Protein AF-A0A8X7T5J6-F1 (afdb_monomer)

Foldseek 3Di:
DPPLQPQAAEEEEAQFLDLVSVVVVLLVLLVCCLVPLRYAYEYEYAPVNLVVSVVVLLVSLVVPPPDPVSSVSSVVRYHYHHFDQDPPDDFDPVCVPPPCRSRVSSVNSVVVVLVCLVPDDDPHDRHPYYHYDDDDDPDDDPPPPDPDDDDDDDDDDDDDDDDDDD

Structure (mmCIF, N/CA/C/O backbone):
data_AF-A0A8X7T5J6-F1
#
_entry.id   AF-A0A8X7T5J6-F1
#
loop_
_atom_site.group_PDB
_atom_site.id
_atom_site.type_symbol
_atom_site.label_atom_id
_atom_site.label_alt_id
_atom_site.label_comp_id
_atom_site.label_asym_id
_atom_site.label_entity_id
_atom_site.label_seq_id
_atom_site.pdbx_PDB_ins_code
_atom_site.Cartn_x
_atom_site.Cartn_y
_atom_site.Cartn_z
_atom_site.occupancy
_atom_site.B_iso_or_equiv
_atom_site.auth_seq_id
_atom_site.auth_comp_id
_atom_site.auth_asym_id
_atom_site.auth_atom_id
_atom_site.pdbx_PDB_model_num
ATOM 1 N N . MET A 1 1 ? -9.461 -16.718 21.316 1.00 38.16 1 MET A N 1
ATOM 2 C CA . MET A 1 1 ? -9.494 -15.455 20.541 1.00 38.16 1 MET A CA 1
ATOM 3 C C . MET A 1 1 ? -9.479 -15.762 19.037 1.00 38.16 1 MET A C 1
ATOM 5 O O . MET A 1 1 ? -8.468 -15.541 18.394 1.00 38.16 1 MET A O 1
ATOM 9 N N . ALA A 1 2 ? -10.571 -16.290 18.469 1.00 34.38 2 ALA A N 1
ATOM 10 C CA . ALA A 1 2 ? -10.596 -16.779 17.076 1.00 34.38 2 ALA A CA 1
ATOM 11 C C . ALA A 1 2 ? -11.657 -16.098 16.178 1.00 34.38 2 ALA A C 1
ATOM 13 O O . ALA A 1 2 ? -11.903 -16.547 15.070 1.00 34.38 2 ALA A O 1
ATOM 14 N N . ALA A 1 3 ? -12.290 -15.010 16.637 1.00 35.66 3 ALA A N 1
ATOM 15 C CA . ALA A 1 3 ? -13.450 -14.408 15.961 1.00 35.66 3 ALA A CA 1
ATOM 16 C C . ALA A 1 3 ? -13.176 -13.073 15.232 1.00 35.66 3 ALA A C 1
ATOM 18 O O . ALA A 1 3 ? -14.109 -12.479 14.705 1.00 35.66 3 ALA A O 1
ATOM 19 N N . LYS A 1 4 ? -11.931 -12.568 15.200 1.00 48.19 4 LYS A N 1
ATOM 20 C CA . LYS A 1 4 ? -11.629 -11.257 14.581 1.00 48.19 4 LYS A CA 1
ATOM 21 C C . LYS A 1 4 ? -11.334 -11.308 13.077 1.00 48.19 4 LYS A C 1
ATOM 23 O O . LYS A 1 4 ? -11.488 -10.291 12.417 1.00 48.19 4 LYS A O 1
ATOM 28 N N . VAL A 1 5 ? -10.944 -12.464 12.536 1.00 50.94 5 VAL A N 1
ATOM 29 C CA . VAL A 1 5 ? -10.567 -12.598 11.114 1.00 50.94 5 VAL A CA 1
ATOM 30 C C . VAL A 1 5 ? -11.800 -12.642 10.195 1.00 50.94 5 VAL A C 1
ATOM 32 O O . VAL A 1 5 ? -11.737 -12.182 9.062 1.00 50.94 5 VAL A O 1
ATOM 35 N N . ASN A 1 6 ? -12.955 -13.092 10.702 1.00 55.19 6 ASN A N 1
ATOM 36 C CA . ASN A 1 6 ? -14.131 -13.394 9.872 1.00 55.19 6 ASN A CA 1
ATOM 37 C C . ASN A 1 6 ? -14.859 -12.181 9.262 1.00 55.19 6 ASN A C 1
ATOM 39 O O . ASN A 1 6 ? -15.730 -12.389 8.427 1.00 55.19 6 ASN A O 1
ATOM 43 N N . ASN A 1 7 ? -14.512 -10.944 9.634 1.00 80.38 7 ASN A N 1
ATOM 44 C CA . ASN A 1 7 ? -15.182 -9.735 9.130 1.00 80.38 7 ASN A CA 1
ATOM 45 C C . ASN A 1 7 ? -14.224 -8.714 8.501 1.00 80.38 7 ASN A C 1
ATOM 47 O O . ASN A 1 7 ? -14.626 -7.570 8.289 1.00 80.38 7 ASN A O 1
ATOM 51 N N . LEU A 1 8 ? -12.963 -9.079 8.246 1.00 88.56 8 LEU A N 1
ATOM 52 C CA . LEU A 1 8 ? -12.022 -8.148 7.630 1.00 88.56 8 LEU A CA 1
ATOM 53 C C . LEU A 1 8 ? -12.400 -7.886 6.168 1.00 88.56 8 LEU A C 1
ATOM 55 O O . LEU A 1 8 ? -12.632 -8.813 5.396 1.00 88.56 8 LEU A O 1
ATOM 59 N N . VAL A 1 9 ? -12.426 -6.610 5.793 1.00 93.12 9 VAL A N 1
ATOM 60 C CA . VAL A 1 9 ? -12.527 -6.154 4.406 1.00 93.12 9 VAL A CA 1
ATOM 61 C C . VAL A 1 9 ? -11.130 -5.744 3.973 1.00 93.12 9 VAL A C 1
ATOM 63 O O . VAL A 1 9 ? -10.487 -4.945 4.653 1.00 93.12 9 VAL A O 1
ATOM 66 N N . HIS A 1 10 ? -10.653 -6.302 2.864 1.00 94.94 10 HIS A N 1
ATOM 67 C CA . HIS A 1 10 ? -9.316 -6.031 2.354 1.00 94.94 10 HIS A CA 1
ATOM 68 C C . HIS A 1 10 ? -9.390 -5.142 1.110 1.00 94.94 10 HIS A C 1
ATOM 70 O O . HIS A 1 10 ? -10.065 -5.475 0.136 1.00 94.94 10 HIS A O 1
ATOM 76 N N . ILE A 1 11 ? -8.676 -4.019 1.138 1.00 94.81 11 ILE A N 1
ATOM 77 C CA . ILE A 1 11 ? -8.455 -3.150 -0.021 1.00 94.81 11 ILE A CA 1
ATOM 78 C C . ILE A 1 11 ? -6.985 -3.239 -0.419 1.00 94.81 11 ILE A C 1
ATOM 80 O O . ILE A 1 11 ? -6.102 -3.111 0.428 1.00 94.81 11 ILE A O 1
ATOM 84 N N . SER A 1 12 ? -6.723 -3.413 -1.711 1.00 94.62 12 SER A N 1
ATOM 85 C CA . SER A 1 12 ? -5.388 -3.217 -2.269 1.00 94.62 12 SER A CA 1
ATOM 86 C C . SER A 1 12 ? -5.298 -1.816 -2.860 1.00 94.62 12 SER A C 1
ATOM 88 O O . SER A 1 12 ? -6.196 -1.382 -3.583 1.00 94.62 12 SER A O 1
ATOM 90 N N . PHE A 1 13 ? -4.230 -1.098 -2.538 1.00 94.19 13 PHE A N 1
ATOM 91 C CA . PHE A 1 13 ? -3.979 0.242 -3.039 1.00 94.19 13 PHE A CA 1
ATOM 92 C C . PHE A 1 13 ? -2.593 0.278 -3.680 1.00 94.19 13 PHE A C 1
ATOM 94 O O . PHE A 1 13 ? -1.579 0.228 -2.984 1.00 94.19 13 PHE A O 1
ATOM 101 N N . PHE A 1 14 ? -2.542 0.383 -5.007 1.00 91.19 14 PHE A N 1
ATOM 102 C CA . PHE A 1 14 ? -1.317 0.726 -5.714 1.00 91.19 14 PHE A CA 1
ATOM 103 C C . PHE A 1 14 ? -1.032 2.220 -5.563 1.00 91.19 14 PHE A C 1
ATOM 105 O O . PHE A 1 14 ? -1.718 3.067 -6.134 1.00 91.19 14 PHE A O 1
ATOM 112 N N . ALA A 1 15 ? -0.015 2.521 -4.764 1.00 84.38 15 ALA A N 1
ATOM 113 C CA . ALA A 1 15 ? 0.352 3.867 -4.347 1.00 84.38 15 ALA A CA 1
ATOM 114 C C . ALA A 1 15 ? 1.528 4.450 -5.168 1.00 84.38 15 ALA A C 1
ATOM 116 O O . ALA A 1 15 ? 2.085 5.495 -4.822 1.00 84.38 15 ALA A O 1
ATOM 117 N N . GLY A 1 16 ? 1.852 3.793 -6.288 1.00 77.00 16 GLY A N 1
ATOM 118 C CA . GLY A 1 16 ? 2.705 4.308 -7.355 1.00 77.00 16 GLY A CA 1
ATOM 119 C C . GLY A 1 16 ? 4.213 4.258 -7.090 1.00 77.00 16 GLY A C 1
ATOM 120 O O . GLY A 1 16 ? 4.693 3.831 -6.038 1.00 77.00 16 GLY A O 1
ATOM 121 N N . GLY A 1 17 ? 4.967 4.723 -8.091 1.00 75.25 17 GLY A N 1
ATOM 122 C CA . GLY A 1 17 ? 6.435 4.806 -8.089 1.00 75.25 17 GLY A CA 1
ATOM 123 C C . GLY A 1 17 ? 7.013 6.131 -7.569 1.00 75.25 17 GLY A C 1
ATOM 124 O O . GLY A 1 17 ? 8.222 6.332 -7.637 1.00 75.25 17 GLY A O 1
ATOM 125 N N . PHE A 1 18 ? 6.182 7.041 -7.039 1.00 84.12 18 PHE A N 1
ATOM 126 C CA . PHE A 1 18 ? 6.601 8.363 -6.555 1.00 84.12 18 PHE A CA 1
ATOM 127 C C . PHE A 1 18 ? 6.182 8.641 -5.113 1.00 84.12 18 PHE A C 1
ATOM 129 O O . PHE A 1 18 ? 5.062 8.347 -4.699 1.00 84.12 18 PHE A O 1
ATOM 136 N N . TRP A 1 19 ? 7.054 9.320 -4.359 1.00 87.12 19 TRP A N 1
ATOM 137 C CA . TRP A 1 19 ? 6.780 9.631 -2.953 1.00 87.12 19 TRP A CA 1
ATOM 138 C C . TRP A 1 19 ? 5.564 10.543 -2.742 1.00 87.12 19 TRP A C 1
ATOM 140 O O . TRP A 1 19 ? 4.826 10.355 -1.781 1.00 87.12 19 TRP A O 1
ATOM 150 N N . SER A 1 20 ? 5.327 11.528 -3.612 1.00 85.12 20 SER A N 1
ATOM 151 C CA . SER A 1 20 ? 4.174 12.437 -3.488 1.00 85.12 20 SER A CA 1
ATOM 152 C C . SER A 1 20 ? 2.828 11.705 -3.575 1.00 85.12 20 SER A C 1
ATOM 154 O O . SER A 1 20 ? 1.899 12.053 -2.844 1.00 85.12 20 SER A O 1
ATOM 156 N N . HIS A 1 21 ? 2.750 10.670 -4.415 1.00 85.12 21 HIS A N 1
ATOM 157 C CA . HIS A 1 21 ? 1.591 9.785 -4.542 1.00 85.12 21 HIS A CA 1
ATOM 158 C C . HIS A 1 21 ? 1.494 8.856 -3.33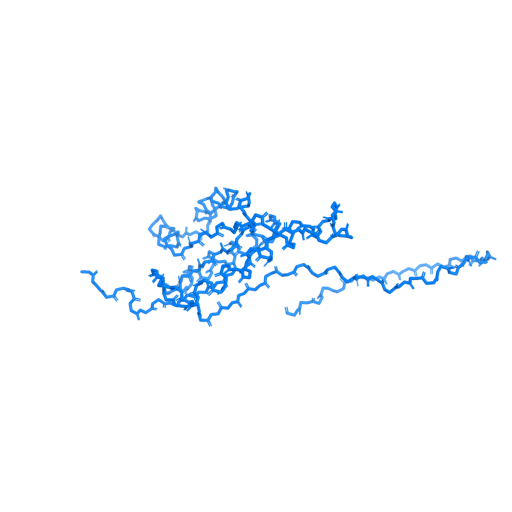1 1.00 85.12 21 HIS A C 1
ATOM 160 O O . HIS A 1 21 ? 0.497 8.871 -2.608 1.00 85.12 21 HIS A O 1
ATOM 166 N N . ALA A 1 22 ? 2.593 8.170 -3.008 1.00 88.81 22 ALA A N 1
ATOM 167 C CA . ALA A 1 22 ? 2.661 7.259 -1.873 1.00 88.81 22 ALA A CA 1
ATOM 168 C C . ALA A 1 22 ? 2.290 7.921 -0.541 1.00 88.81 22 ALA A C 1
ATOM 170 O O . ALA A 1 22 ? 1.572 7.337 0.268 1.00 88.81 22 ALA A O 1
ATOM 171 N N . LYS A 1 23 ? 2.728 9.164 -0.318 1.00 90.81 23 LYS A N 1
ATOM 172 C CA . LYS A 1 23 ? 2.396 9.940 0.880 1.00 90.81 23 LYS A CA 1
ATOM 173 C C . LYS A 1 23 ? 0.893 10.219 0.979 1.00 90.81 23 LYS A C 1
ATOM 175 O O . LYS A 1 23 ? 0.321 10.077 2.057 1.00 90.81 23 LYS A O 1
ATOM 180 N N . SER A 1 24 ? 0.261 10.611 -0.126 1.00 89.44 24 SER A N 1
ATOM 181 C CA . SER A 1 24 ? -1.181 10.882 -0.178 1.00 89.44 24 SER A CA 1
ATOM 182 C C . SER A 1 24 ? -1.994 9.603 0.024 1.00 89.44 24 SER A C 1
ATOM 184 O O . SER A 1 24 ? -2.914 9.580 0.843 1.00 89.44 24 SER A O 1
ATOM 186 N N . ALA A 1 25 ? -1.601 8.516 -0.647 1.00 92.12 25 ALA A N 1
ATOM 187 C CA . ALA A 1 25 ? -2.199 7.197 -0.481 1.00 92.12 25 ALA A CA 1
ATOM 188 C C . ALA A 1 25 ? -2.082 6.697 0.964 1.00 92.12 25 ALA A C 1
ATOM 190 O O . ALA A 1 25 ? -3.038 6.149 1.518 1.00 92.12 25 ALA A O 1
ATOM 191 N N . LEU A 1 26 ? -0.938 6.941 1.604 1.00 92.75 26 LEU A N 1
ATOM 192 C CA . LEU A 1 26 ? -0.709 6.576 2.992 1.00 92.75 26 LEU A CA 1
ATOM 193 C C . LEU A 1 26 ? -1.621 7.345 3.953 1.00 92.75 26 LEU A C 1
ATOM 195 O O . LEU A 1 26 ? -2.300 6.723 4.769 1.00 92.75 26 LEU A O 1
ATOM 199 N N . HIS A 1 27 ? -1.683 8.673 3.831 1.00 92.62 27 HIS A N 1
ATOM 200 C CA . HIS A 1 27 ? -2.566 9.509 4.650 1.00 92.62 27 HIS A CA 1
ATOM 201 C C . HIS A 1 27 ? -4.037 9.094 4.485 1.00 92.62 27 HIS A C 1
ATOM 203 O O . HIS A 1 27 ? -4.772 8.926 5.462 1.00 92.62 27 HIS A O 1
ATOM 209 N N . TYR A 1 28 ? -4.468 8.854 3.243 1.00 92.62 28 TYR A N 1
ATOM 210 C CA . TYR A 1 28 ? -5.818 8.375 2.963 1.00 92.62 28 TYR A CA 1
ATOM 211 C C . TYR A 1 28 ? -6.082 7.005 3.599 1.00 92.62 28 TYR A C 1
ATOM 213 O O . TYR A 1 28 ? -7.123 6.800 4.221 1.00 92.62 28 TYR A O 1
ATOM 221 N N . SER A 1 29 ? -5.114 6.093 3.528 1.00 94.44 29 SER A N 1
ATOM 222 C CA . SER A 1 29 ? -5.222 4.760 4.125 1.00 94.44 29 SER A CA 1
ATOM 223 C C . SER A 1 29 ? -5.320 4.811 5.650 1.00 94.44 29 SER A C 1
ATOM 225 O O . SER A 1 29 ? -6.167 4.134 6.232 1.00 94.44 29 SER A O 1
ATOM 227 N N . ILE A 1 30 ? -4.512 5.650 6.309 1.00 94.25 30 ILE A N 1
ATOM 228 C CA . ILE A 1 30 ? -4.601 5.898 7.757 1.00 94.25 30 ILE A CA 1
ATOM 229 C C . ILE A 1 30 ? -5.995 6.418 8.109 1.00 94.25 30 ILE A C 1
ATOM 231 O O . ILE A 1 30 ? -6.655 5.864 8.989 1.00 94.25 30 ILE A O 1
ATOM 235 N N . THR A 1 31 ? -6.474 7.430 7.384 1.00 93.38 3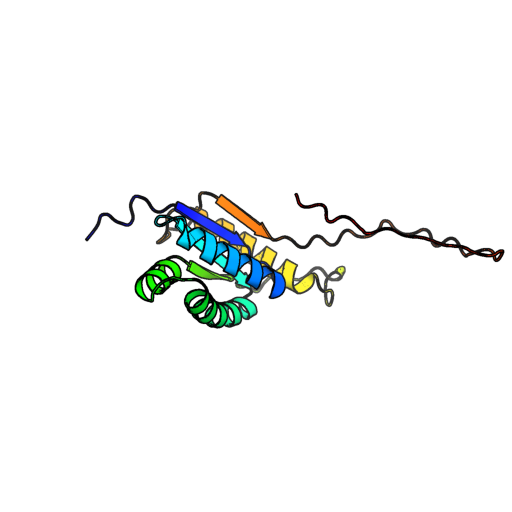1 THR A N 1
ATOM 236 C CA . THR A 1 31 ? -7.806 8.012 7.588 1.00 93.38 31 THR A CA 1
ATOM 237 C C . THR A 1 31 ? -8.902 6.950 7.458 1.00 93.38 31 THR A C 1
ATOM 239 O O . THR A 1 31 ? -9.724 6.788 8.362 1.00 93.38 31 THR A O 1
ATOM 242 N N . LEU A 1 32 ? -8.897 6.164 6.380 1.00 93.19 32 LEU A N 1
ATOM 243 C CA . LEU A 1 32 ? -9.881 5.104 6.158 1.00 93.19 32 LEU A CA 1
ATOM 244 C C . LEU A 1 32 ? -9.866 4.059 7.276 1.00 93.19 32 LEU A C 1
ATOM 246 O O . LEU A 1 32 ? -10.920 3.717 7.819 1.00 93.19 32 LEU A O 1
ATOM 250 N N . CYS A 1 33 ? -8.682 3.588 7.666 1.00 93.44 33 CYS A N 1
ATOM 251 C CA . CYS A 1 33 ? -8.535 2.616 8.742 1.00 93.44 33 CYS A CA 1
ATOM 252 C C . CYS A 1 33 ? -9.002 3.173 10.094 1.00 93.44 33 CYS A C 1
ATOM 254 O O . CYS A 1 33 ? -9.602 2.431 10.874 1.00 93.44 33 CYS A O 1
ATOM 256 N N . ARG A 1 34 ? -8.799 4.465 10.379 1.00 91.56 34 ARG A N 1
ATOM 257 C CA . ARG A 1 34 ? -9.314 5.113 11.600 1.00 91.56 34 ARG A CA 1
ATOM 258 C C . ARG A 1 34 ? -10.840 5.113 11.666 1.00 91.56 34 ARG A C 1
ATOM 260 O O . ARG A 1 34 ? -11.394 4.946 12.749 1.00 91.56 34 ARG A O 1
ATOM 267 N N . HIS A 1 35 ? -11.508 5.293 10.530 1.00 92.25 35 HIS A N 1
ATOM 268 C CA . HIS A 1 35 ? -12.970 5.344 10.459 1.00 92.25 35 HIS A CA 1
ATOM 269 C C . HIS A 1 35 ? -13.628 3.97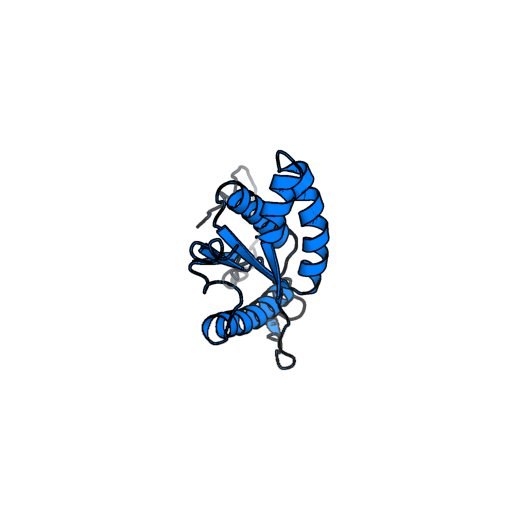2 10.257 1.00 92.25 35 HIS A C 1
ATOM 271 O O . HIS A 1 35 ? -14.815 3.822 10.538 1.00 92.25 35 HIS A O 1
ATOM 277 N N . SER A 1 36 ? -12.868 2.967 9.818 1.00 92.50 36 SER A N 1
ATOM 278 C CA . SER A 1 36 ? -13.375 1.634 9.483 1.00 92.50 36 SER A CA 1
ATOM 279 C C . SER A 1 36 ? -12.596 0.549 10.240 1.00 92.50 36 SER A C 1
ATOM 281 O O . SER A 1 36 ? -11.536 0.125 9.778 1.00 92.50 36 SER A O 1
ATOM 283 N N . PRO A 1 37 ? -13.087 0.057 11.394 1.00 89.31 37 PRO A N 1
ATOM 284 C CA . PRO A 1 37 ? -12.329 -0.853 12.266 1.00 89.31 37 PRO A CA 1
ATOM 285 C C . PRO A 1 37 ? -12.089 -2.248 11.667 1.00 89.31 37 PRO A C 1
ATOM 287 O O . PRO A 1 37 ? -11.175 -2.950 12.088 1.00 89.31 37 PRO A O 1
ATOM 290 N N . ASN A 1 38 ? -12.890 -2.642 10.676 1.00 92.50 38 ASN A N 1
ATOM 291 C CA . ASN A 1 38 ? -12.762 -3.926 9.983 1.00 92.50 38 ASN A CA 1
ATOM 292 C C . ASN A 1 38 ? -11.952 -3.826 8.683 1.00 92.50 38 ASN A C 1
ATOM 294 O O . ASN A 1 38 ? -11.821 -4.813 7.965 1.00 92.50 38 ASN A O 1
ATOM 298 N N . LEU A 1 39 ? -11.449 -2.637 8.347 1.00 95.06 39 LEU A N 1
ATOM 299 C CA . LEU A 1 39 ? -10.714 -2.415 7.114 1.00 95.06 39 LEU A CA 1
ATOM 300 C C . LEU A 1 39 ? -9.228 -2.718 7.312 1.00 95.06 39 LEU A C 1
ATOM 302 O O . LEU A 1 39 ? -8.609 -2.191 8.239 1.00 95.06 39 LEU A O 1
ATOM 306 N N . VAL A 1 40 ? -8.675 -3.527 6.411 1.00 95.75 40 VAL A N 1
ATOM 307 C CA . VAL A 1 40 ? -7.239 -3.723 6.199 1.00 95.75 40 VAL A CA 1
ATOM 308 C C . VAL A 1 40 ? -6.880 -3.212 4.810 1.00 95.75 40 VAL A C 1
ATOM 310 O O . VAL A 1 40 ? -7.600 -3.469 3.843 1.00 95.75 40 VAL A O 1
ATOM 313 N N . ILE A 1 41 ? -5.757 -2.507 4.709 1.00 96.25 41 ILE A N 1
ATOM 314 C CA . ILE A 1 41 ? -5.261 -1.965 3.444 1.00 96.25 41 ILE A CA 1
ATOM 315 C C . ILE A 1 41 ? -3.860 -2.505 3.181 1.00 96.25 41 ILE A C 1
ATOM 317 O O . ILE A 1 41 ? -2.970 -2.355 4.019 1.00 96.25 41 ILE A O 1
ATOM 321 N N . SER A 1 42 ? -3.667 -3.087 1.999 1.00 95.31 42 SER A N 1
ATOM 322 C CA . SER A 1 42 ? -2.347 -3.403 1.453 1.00 95.31 42 SER A CA 1
ATOM 323 C C . SER A 1 42 ? -1.915 -2.302 0.491 1.00 95.31 42 SER A C 1
ATOM 325 O O . SER A 1 42 ? -2.462 -2.165 -0.601 1.00 95.31 42 SER A O 1
ATOM 327 N N . LEU A 1 43 ? -0.942 -1.502 0.914 1.00 94.50 43 LEU A N 1
ATOM 328 C CA . LEU A 1 43 ? -0.320 -0.431 0.143 1.00 94.50 43 LEU A CA 1
ATOM 329 C C . LEU A 1 43 ? 0.848 -0.999 -0.660 1.00 94.50 43 LEU A C 1
ATOM 331 O O . LEU A 1 43 ? 1.911 -1.274 -0.103 1.00 94.50 43 LEU A O 1
ATOM 335 N N . SER A 1 44 ? 0.637 -1.162 -1.961 1.00 93.50 44 SER A N 1
ATOM 336 C CA . SER A 1 44 ? 1.647 -1.635 -2.907 1.00 93.50 44 SER A CA 1
ATOM 337 C C . SER A 1 44 ? 2.481 -0.457 -3.403 1.00 93.50 44 SER A C 1
ATOM 339 O O . SER A 1 44 ? 1.935 0.520 -3.921 1.00 93.50 44 SER A O 1
ATOM 341 N N . LEU A 1 45 ? 3.793 -0.531 -3.202 1.00 91.50 45 LEU A N 1
ATOM 342 C CA . LEU A 1 45 ? 4.754 0.560 -3.398 1.00 91.50 45 LEU A CA 1
ATOM 343 C C . LEU A 1 45 ? 6.020 0.008 -4.045 1.00 91.50 45 LEU A C 1
ATOM 345 O O . LEU A 1 45 ? 6.348 -1.147 -3.804 1.00 91.50 45 LEU A O 1
ATOM 349 N N . SER A 1 46 ? 6.795 0.820 -4.766 1.00 87.94 46 SER A N 1
ATOM 350 C CA . SER A 1 46 ? 8.162 0.401 -5.111 1.00 87.94 46 SER A CA 1
ATOM 351 C C . SER A 1 46 ? 8.995 0.148 -3.846 1.00 87.94 46 SER A C 1
ATOM 353 O O . SER A 1 46 ? 8.755 0.756 -2.796 1.00 87.94 46 SER A O 1
ATOM 355 N N . GLU A 1 47 ? 9.987 -0.739 -3.931 1.00 86.06 47 GLU A N 1
ATOM 356 C CA . GLU A 1 47 ? 10.835 -1.113 -2.791 1.00 86.06 47 GLU A CA 1
ATOM 357 C C . GLU A 1 47 ? 11.483 0.105 -2.103 1.00 86.06 47 GLU A C 1
ATOM 359 O O . GLU A 1 47 ? 11.397 0.259 -0.881 1.00 86.06 47 GLU A O 1
ATOM 364 N N . GLU A 1 48 ? 12.042 1.033 -2.888 1.00 83.94 48 GLU A N 1
ATOM 365 C CA . GLU A 1 48 ? 12.644 2.272 -2.377 1.00 83.94 48 GLU A CA 1
ATOM 366 C C . GLU A 1 48 ? 11.641 3.098 -1.551 1.00 83.94 48 GLU A C 1
ATOM 368 O O . GLU A 1 48 ? 11.966 3.675 -0.505 1.00 83.94 48 GLU A O 1
ATOM 373 N N . ILE A 1 49 ? 10.392 3.155 -2.011 1.00 89.25 49 ILE A N 1
ATOM 374 C CA . ILE A 1 49 ? 9.333 3.925 -1.367 1.00 89.25 49 ILE A CA 1
ATOM 375 C C . ILE A 1 49 ? 8.806 3.214 -0.126 1.00 89.25 49 ILE A C 1
ATOM 377 O O . ILE A 1 49 ? 8.516 3.888 0.864 1.00 89.25 49 ILE A O 1
ATOM 381 N N . ALA A 1 50 ? 8.717 1.885 -0.129 1.00 89.31 50 ALA A N 1
ATOM 382 C CA . ALA A 1 50 ? 8.264 1.115 1.025 1.00 89.31 50 ALA A CA 1
ATOM 383 C C . ALA A 1 50 ? 9.118 1.407 2.274 1.00 89.31 50 ALA A C 1
ATOM 385 O O . ALA A 1 50 ? 8.577 1.594 3.370 1.00 89.31 50 ALA A O 1
ATOM 386 N N . GLY A 1 51 ? 10.439 1.557 2.105 1.00 85.62 51 GLY A N 1
ATOM 387 C CA . GLY A 1 51 ? 11.347 1.979 3.176 1.00 85.62 51 GLY A CA 1
ATOM 388 C C . GLY A 1 51 ? 11.004 3.362 3.747 1.00 85.62 51 GLY A C 1
ATOM 389 O O . GLY A 1 51 ? 10.890 3.523 4.965 1.00 85.62 51 GLY A O 1
ATOM 390 N N . LYS A 1 52 ? 10.766 4.355 2.878 1.00 88.94 52 LYS A N 1
ATOM 391 C CA . LYS A 1 52 ? 10.368 5.724 3.273 1.00 88.94 52 LYS A CA 1
ATOM 392 C C . LYS A 1 52 ? 8.982 5.757 3.928 1.00 88.94 52 LYS A C 1
ATOM 394 O O . LYS A 1 52 ? 8.783 6.455 4.923 1.00 88.94 52 LYS A O 1
ATOM 399 N N . ALA A 1 53 ? 8.038 4.976 3.405 1.00 90.56 53 ALA A N 1
ATOM 400 C CA . ALA A 1 53 ? 6.670 4.889 3.905 1.00 90.56 53 ALA A CA 1
ATOM 401 C C . ALA A 1 53 ? 6.623 4.369 5.343 1.00 90.56 53 ALA A C 1
ATOM 403 O O . ALA A 1 53 ? 5.887 4.918 6.161 1.00 90.56 53 ALA A O 1
ATOM 404 N N . LYS A 1 54 ? 7.452 3.373 5.682 1.00 88.69 54 LYS A N 1
ATOM 405 C CA . LYS A 1 54 ? 7.509 2.816 7.040 1.00 88.69 54 LYS A CA 1
ATOM 406 C C . LYS A 1 54 ? 7.792 3.890 8.093 1.00 88.69 54 LYS A C 1
ATOM 408 O O . LYS A 1 54 ? 7.073 3.951 9.082 1.00 88.69 54 LYS A O 1
ATOM 413 N N . ALA A 1 55 ? 8.787 4.746 7.860 1.00 85.50 55 ALA A N 1
ATOM 414 C CA . ALA A 1 55 ? 9.131 5.827 8.784 1.00 85.50 55 ALA A CA 1
ATOM 415 C C . ALA A 1 55 ? 8.045 6.917 8.852 1.00 85.50 55 ALA A C 1
ATOM 417 O O . ALA A 1 55 ? 7.810 7.501 9.907 1.00 85.50 55 ALA A O 1
ATOM 418 N N . ALA A 1 56 ? 7.373 7.194 7.732 1.00 89.88 56 ALA A N 1
ATOM 419 C CA . ALA A 1 56 ? 6.313 8.196 7.680 1.00 89.88 56 ALA A CA 1
ATOM 420 C C . ALA A 1 56 ? 5.035 7.758 8.410 1.00 89.88 56 ALA A C 1
ATOM 422 O O . ALA A 1 56 ? 4.392 8.602 9.029 1.00 89.88 56 ALA A O 1
ATOM 423 N N . ILE A 1 57 ? 4.685 6.465 8.361 1.00 91.31 57 ILE A N 1
ATOM 424 C CA . ILE A 1 57 ? 3.501 5.915 9.039 1.00 91.31 57 ILE A CA 1
ATOM 425 C C . ILE A 1 57 ? 3.524 6.246 10.522 1.00 91.31 57 ILE A C 1
ATOM 427 O O . ILE A 1 57 ? 2.539 6.761 11.040 1.00 91.31 57 ILE A O 1
ATOM 431 N N . ASP A 1 58 ? 4.627 5.930 11.197 1.00 86.69 58 ASP A N 1
ATOM 432 C CA . ASP A 1 58 ? 4.683 6.020 12.653 1.00 86.69 58 ASP A CA 1
ATOM 433 C C . ASP A 1 58 ? 4.451 7.474 13.098 1.00 86.69 58 ASP A C 1
ATOM 435 O O . ASP A 1 58 ? 3.599 7.737 13.945 1.00 86.69 58 ASP A O 1
ATOM 439 N N . ARG A 1 59 ? 5.076 8.430 12.399 1.00 88.06 59 ARG A N 1
ATOM 440 C CA . ARG A 1 59 ? 4.847 9.863 12.609 1.00 88.06 59 ARG A CA 1
ATOM 441 C C . ARG A 1 59 ? 3.405 10.293 12.311 1.00 88.06 59 ARG A C 1
ATOM 443 O O . ARG A 1 59 ? 2.812 11.020 13.100 1.00 88.06 59 ARG A O 1
ATOM 450 N N . MET A 1 60 ? 2.834 9.875 11.180 1.00 91.19 60 MET A N 1
ATOM 451 C CA . MET A 1 60 ? 1.457 10.243 10.819 1.00 91.19 60 MET A CA 1
ATOM 452 C C . MET A 1 60 ? 0.445 9.688 11.824 1.00 91.19 60 MET A C 1
ATOM 454 O O . MET A 1 60 ? -0.520 10.359 12.169 1.00 91.19 60 MET A O 1
ATOM 458 N N . LEU A 1 61 ? 0.670 8.482 12.348 1.00 91.19 61 LEU A N 1
ATOM 459 C CA . LEU A 1 61 ? -0.203 7.890 13.357 1.00 91.19 61 LEU A CA 1
ATOM 460 C C . LEU A 1 61 ? -0.159 8.648 14.684 1.00 91.19 61 LEU A C 1
ATOM 462 O O . LEU A 1 61 ? -1.206 8.798 15.315 1.00 91.19 61 LEU A O 1
ATOM 466 N N . GLU A 1 62 ? 1.009 9.137 15.098 1.00 85.38 62 GLU A N 1
ATOM 467 C CA . GLU A 1 62 ? 1.141 10.006 16.273 1.00 85.38 62 GLU A CA 1
ATOM 468 C C . GLU A 1 62 ? 0.384 11.329 16.097 1.00 85.38 62 GLU A C 1
ATOM 470 O O . GLU A 1 62 ? -0.287 11.777 17.025 1.00 85.38 62 GLU A O 1
ATOM 475 N N . GLU A 1 63 ? 0.457 11.934 14.909 1.00 85.69 63 GLU A N 1
ATOM 476 C CA . GLU A 1 63 ? -0.202 13.210 14.598 1.00 85.69 63 GLU A CA 1
ATOM 477 C C . GLU A 1 63 ? -1.728 13.058 14.437 1.00 85.69 63 GLU A C 1
ATOM 479 O O . GLU A 1 63 ? -2.495 13.942 14.823 1.00 85.69 63 GLU A O 1
ATOM 484 N N . GLU A 1 64 ? -2.188 11.938 13.877 1.00 81.81 64 GLU A N 1
ATOM 485 C CA . GLU A 1 64 ? -3.579 11.773 13.463 1.00 81.81 64 GLU A CA 1
ATOM 486 C C . GLU A 1 64 ? -4.445 10.995 14.456 1.00 81.81 64 GLU A C 1
ATOM 488 O O . GLU A 1 64 ? -5.663 11.175 14.464 1.00 81.81 64 GLU A O 1
ATOM 493 N N . THR A 1 65 ? -3.892 10.111 15.289 1.00 80.25 65 THR A N 1
ATOM 494 C CA . THR A 1 65 ? -4.721 9.238 16.137 1.00 80.25 65 THR A CA 1
ATOM 495 C C . THR A 1 65 ? -4.907 9.773 17.562 1.00 80.25 65 THR A C 1
ATOM 497 O O . THR A 1 65 ? -3.992 10.331 18.157 1.00 80.25 65 THR A O 1
ATOM 500 N N . PRO A 1 66 ? -6.097 9.584 18.166 1.00 76.56 66 PRO A N 1
ATOM 501 C CA . PRO A 1 66 ? -6.423 10.195 19.457 1.00 76.56 66 PRO A CA 1
ATOM 502 C C . PRO A 1 66 ? -5.682 9.578 20.655 1.00 76.56 66 PRO A C 1
ATOM 504 O O . PRO A 1 66 ? -5.670 10.177 21.727 1.00 76.56 66 PRO A O 1
ATOM 507 N N . ASN A 1 67 ? -5.128 8.365 20.524 1.00 86.81 67 ASN A N 1
ATOM 508 C CA . ASN A 1 67 ? -4.297 7.724 21.549 1.00 86.81 67 ASN A CA 1
ATOM 509 C C . ASN A 1 67 ? -3.474 6.554 20.976 1.00 86.81 67 ASN A C 1
ATOM 511 O O . ASN A 1 67 ? -3.806 5.992 19.931 1.00 86.81 67 ASN A O 1
ATOM 515 N N . ALA A 1 68 ? -2.454 6.123 21.729 1.00 87.44 68 ALA A N 1
ATOM 516 C CA . ALA A 1 68 ? -1.508 5.077 21.330 1.00 87.44 68 ALA A CA 1
ATOM 517 C C . ALA A 1 68 ? -2.166 3.736 20.952 1.00 87.44 68 ALA A C 1
ATOM 519 O O . ALA A 1 68 ? -1.726 3.068 20.018 1.00 87.44 68 ALA A O 1
ATOM 520 N N . LYS A 1 69 ? -3.251 3.339 21.632 1.00 88.69 69 LYS A N 1
ATOM 521 C CA . LYS A 1 69 ? -3.957 2.087 21.319 1.00 88.69 69 LYS A CA 1
ATOM 522 C C . LYS A 1 69 ? -4.619 2.154 19.942 1.00 88.69 69 LYS A C 1
ATOM 524 O O . LYS A 1 69 ? -4.581 1.172 19.205 1.00 88.69 69 LYS A O 1
ATOM 529 N N . ALA A 1 70 ? -5.209 3.298 19.598 1.00 87.94 70 ALA A N 1
ATOM 530 C CA . ALA A 1 70 ? -5.790 3.528 18.279 1.00 87.94 70 ALA A CA 1
ATOM 531 C C . ALA A 1 70 ? -4.711 3.574 17.183 1.00 87.94 70 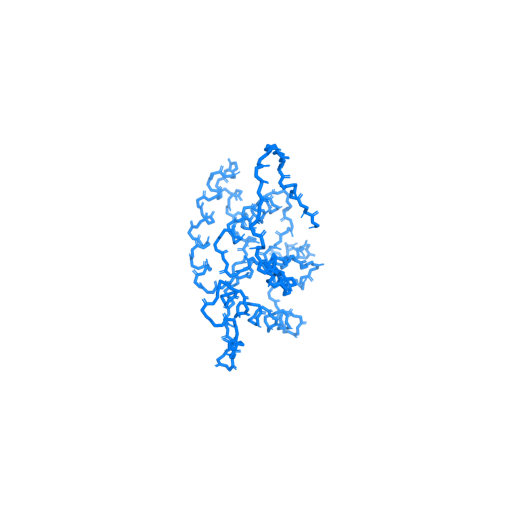ALA A C 1
ATOM 533 O O . ALA A 1 70 ? -4.896 2.951 16.141 1.00 87.94 70 ALA A O 1
ATOM 534 N N . ALA A 1 71 ? -3.568 4.225 17.435 1.00 90.75 71 ALA A N 1
ATOM 535 C CA . ALA A 1 71 ? -2.404 4.190 16.540 1.00 90.75 71 ALA A CA 1
ATOM 536 C C . ALA A 1 71 ? -1.951 2.757 16.242 1.00 90.75 71 ALA A C 1
ATOM 538 O O . ALA A 1 71 ? -1.818 2.383 15.079 1.00 90.75 71 ALA A O 1
ATOM 539 N N . MET A 1 72 ? -1.760 1.936 17.278 1.00 90.94 72 MET A N 1
ATOM 540 C CA . MET A 1 72 ? -1.331 0.544 17.117 1.00 90.94 72 MET A CA 1
ATOM 541 C C . MET A 1 72 ? -2.344 -0.297 16.334 1.00 90.94 72 MET A C 1
ATOM 543 O O . MET A 1 72 ? -1.949 -1.106 15.498 1.00 90.94 72 MET A O 1
ATOM 547 N N . ASP A 1 73 ? -3.642 -0.103 16.584 1.00 91.38 73 ASP A N 1
ATOM 548 C CA . ASP A 1 73 ? -4.701 -0.810 15.858 1.00 91.38 73 ASP A CA 1
ATOM 549 C C . ASP A 1 73 ? -4.713 -0.448 14.366 1.00 91.38 73 ASP A C 1
ATOM 551 O O . ASP A 1 73 ? -4.775 -1.338 13.520 1.00 91.38 73 ASP A O 1
ATOM 555 N N . VAL A 1 74 ? -4.585 0.839 14.028 1.00 93.56 74 VAL A N 1
ATOM 556 C CA . VAL A 1 74 ? -4.478 1.287 12.631 1.00 93.56 74 VAL A CA 1
ATOM 557 C C . VAL A 1 74 ? -3.189 0.764 11.998 1.00 93.56 74 VAL A C 1
ATOM 559 O O . VAL A 1 74 ? -3.229 0.231 10.891 1.00 93.56 74 VAL A O 1
ATOM 562 N N . ARG A 1 75 ? -2.054 0.841 12.705 1.00 93.50 75 ARG A N 1
ATOM 563 C CA . ARG A 1 75 ? -0.755 0.353 12.222 1.00 93.50 75 ARG A CA 1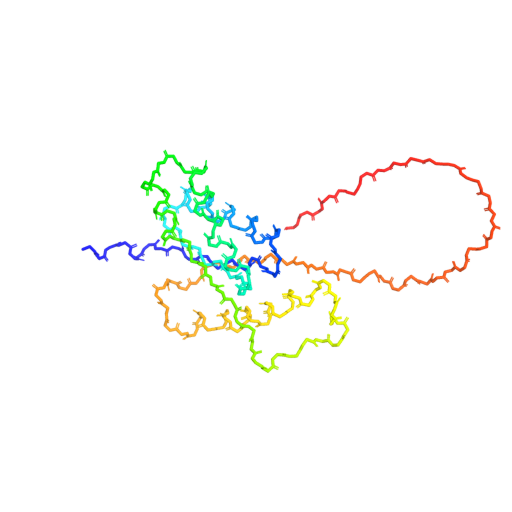
ATOM 564 C C . ARG A 1 75 ? -0.798 -1.114 11.824 1.00 93.50 75 ARG A C 1
ATOM 566 O O . ARG A 1 75 ? -0.240 -1.467 10.790 1.00 93.50 75 ARG A O 1
ATOM 573 N N . ALA A 1 76 ? -1.442 -1.942 12.646 1.00 92.88 76 ALA A N 1
ATOM 574 C CA . ALA A 1 76 ? -1.570 -3.380 12.432 1.00 92.88 76 ALA A CA 1
ATOM 575 C C . ALA A 1 76 ? -2.468 -3.737 11.236 1.00 92.88 76 ALA A C 1
ATOM 577 O O . ALA A 1 76 ? -2.435 -4.871 10.768 1.00 92.88 76 ALA A O 1
ATOM 578 N N . ARG A 1 77 ? -3.271 -2.785 10.745 1.00 93.88 77 ARG A N 1
ATOM 579 C CA . ARG A 1 77 ? -4.166 -2.957 9.592 1.00 93.88 77 ARG A CA 1
ATOM 580 C C . ARG A 1 77 ? -3.629 -2.330 8.303 1.00 93.88 77 ARG A C 1
ATOM 582 O O . ARG A 1 77 ? -4.272 -2.444 7.262 1.00 93.88 77 ARG A O 1
ATOM 589 N N . LEU A 1 78 ? -2.462 -1.688 8.367 1.00 94.75 78 LEU A N 1
ATOM 590 C CA . LEU A 1 78 ? -1.745 -1.147 7.216 1.00 94.75 78 LEU A CA 1
ATOM 591 C C . LEU A 1 78 ? -0.585 -2.073 6.852 1.00 94.75 78 LEU A C 1
ATOM 593 O O . LEU A 1 78 ? 0.440 -2.111 7.540 1.00 94.75 78 LEU A O 1
ATOM 597 N N . ASN A 1 79 ? -0.738 -2.777 5.737 1.00 94.19 79 ASN A N 1
ATOM 598 C CA . ASN A 1 79 ? 0.281 -3.654 5.184 1.00 94.19 79 ASN A CA 1
ATOM 599 C C . ASN A 1 79 ? 1.034 -2.919 4.085 1.00 94.19 79 ASN A C 1
ATOM 601 O O . ASN A 1 79 ? 0.455 -2.540 3.073 1.00 94.19 79 ASN A O 1
ATOM 605 N N . LEU A 1 80 ? 2.331 -2.702 4.289 1.00 93.06 80 LEU A N 1
ATOM 606 C CA . LEU A 1 80 ? 3.199 -2.212 3.226 1.00 93.06 80 LEU A CA 1
ATOM 607 C C . LEU A 1 80 ? 3.668 -3.401 2.399 1.00 93.06 80 LEU A C 1
ATOM 609 O O . LEU A 1 80 ? 4.296 -4.312 2.936 1.00 93.06 80 LEU A O 1
ATOM 613 N N . VAL A 1 81 ? 3.373 -3.367 1.108 1.00 92.75 81 VAL A N 1
ATOM 614 C CA . VAL A 1 81 ? 3.756 -4.392 0.144 1.00 92.75 81 VAL A CA 1
ATOM 615 C C . VAL A 1 81 ? 4.812 -3.787 -0.782 1.00 92.75 81 VAL A C 1
ATOM 617 O O . VAL A 1 81 ? 4.459 -3.051 -1.707 1.00 92.75 81 VAL A O 1
ATOM 620 N N . PRO A 1 82 ? 6.110 -4.028 -0.525 1.00 92.00 82 PRO A N 1
ATOM 621 C CA . PRO A 1 82 ? 7.148 -3.660 -1.474 1.00 92.00 82 PRO A CA 1
ATOM 622 C C . PRO A 1 82 ? 6.985 -4.507 -2.738 1.00 92.00 82 PRO A C 1
ATOM 624 O O . PRO A 1 82 ? 6.965 -5.735 -2.688 1.00 92.00 82 PRO A O 1
ATOM 627 N N . LEU A 1 83 ? 6.845 -3.832 -3.868 1.00 90.62 83 LEU A N 1
ATOM 628 C CA . LEU A 1 83 ? 6.777 -4.422 -5.189 1.00 90.62 83 LEU A CA 1
ATOM 629 C C . LEU A 1 83 ? 8.194 -4.588 -5.720 1.00 90.62 83 LEU A C 1
ATOM 631 O O . LEU A 1 83 ? 8.955 -3.619 -5.795 1.00 90.62 83 LEU A O 1
ATOM 635 N N . ILE A 1 84 ? 8.513 -5.825 -6.081 1.00 88.31 84 ILE A N 1
ATOM 636 C CA . ILE A 1 84 ? 9.798 -6.208 -6.652 1.00 88.31 84 ILE A CA 1
ATOM 637 C C . ILE A 1 84 ? 9.595 -6.343 -8.154 1.00 88.31 84 ILE A C 1
ATOM 639 O O . ILE A 1 84 ? 8.779 -7.147 -8.609 1.00 88.31 84 ILE A O 1
ATOM 643 N N . THR A 1 85 ? 10.307 -5.518 -8.911 1.00 85.38 85 THR A N 1
ATOM 644 C CA . THR A 1 85 ? 10.325 -5.611 -10.369 1.00 85.38 85 THR A CA 1
ATOM 645 C C . THR A 1 85 ? 10.911 -6.964 -10.781 1.00 85.38 85 THR A C 1
ATOM 647 O O . THR A 1 85 ? 11.955 -7.333 -10.245 1.00 85.38 85 THR A O 1
ATOM 650 N N . PRO A 1 86 ? 10.267 -7.709 -11.699 1.00 83.81 86 PRO A N 1
ATOM 651 C CA . PRO A 1 86 ? 10.821 -8.955 -12.220 1.00 83.81 86 PRO A CA 1
ATOM 652 C C . PRO A 1 86 ? 12.215 -8.756 -12.827 1.00 83.81 86 PRO A C 1
ATOM 654 O O . PRO A 1 86 ? 12.457 -7.747 -13.487 1.00 83.81 86 PRO A O 1
ATOM 657 N N . ASP A 1 87 ? 13.111 -9.727 -12.641 1.00 86.12 87 ASP A N 1
ATOM 658 C CA . ASP A 1 87 ? 14.494 -9.654 -13.146 1.00 86.12 87 ASP A CA 1
ATOM 659 C C . ASP A 1 87 ? 14.572 -9.579 -14.683 1.00 86.12 87 ASP A C 1
ATOM 661 O O . ASP A 1 87 ? 15.566 -9.110 -15.235 1.00 86.12 87 ASP A O 1
ATOM 665 N N . ASP A 1 88 ? 13.534 -10.050 -15.377 1.00 86.25 88 ASP A N 1
ATOM 666 C CA . ASP A 1 88 ? 13.396 -10.051 -16.835 1.00 86.25 88 ASP A CA 1
ATOM 667 C C . ASP A 1 88 ? 12.625 -8.838 -17.382 1.00 86.25 88 ASP A C 1
ATOM 669 O O . ASP A 1 88 ? 12.387 -8.744 -18.588 1.00 86.25 88 ASP A O 1
ATOM 673 N N . TYR A 1 89 ? 12.229 -7.896 -16.522 1.00 86.19 89 TYR A N 1
ATOM 674 C CA . TYR A 1 89 ? 11.573 -6.673 -16.961 1.00 86.19 89 TYR A CA 1
ATOM 675 C C . TYR A 1 89 ? 12.568 -5.737 -17.658 1.00 86.19 89 TYR A C 1
ATOM 677 O O . TYR A 1 89 ? 13.525 -5.244 -17.058 1.00 86.19 89 TYR A O 1
ATOM 685 N N . GLU A 1 90 ? 12.273 -5.412 -18.914 1.00 87.00 90 GLU A N 1
ATOM 686 C CA . GLU A 1 90 ? 12.967 -4.375 -19.672 1.00 87.00 90 GLU A CA 1
ATOM 687 C C . GLU A 1 90 ? 12.057 -3.156 -19.846 1.00 87.00 90 GLU A C 1
ATOM 689 O O . GLU A 1 90 ? 10.961 -3.246 -20.405 1.00 87.00 90 GLU A O 1
ATOM 694 N N . CYS A 1 91 ? 12.521 -1.991 -19.385 1.00 83.44 91 CYS A N 1
ATOM 695 C CA . CYS A 1 91 ? 11.811 -0.739 -19.617 1.00 83.44 91 CYS A CA 1
ATOM 696 C C . CYS A 1 91 ? 11.812 -0.403 -21.121 1.00 83.44 91 CYS A C 1
ATOM 698 O O . CYS A 1 91 ? 12.878 -0.453 -21.747 1.00 83.44 91 CYS A O 1
ATOM 700 N N . PRO A 1 92 ? 10.661 -0.019 -21.711 1.00 83.44 92 PRO A N 1
ATOM 701 C CA . PRO A 1 92 ? 10.606 0.422 -23.099 1.00 83.44 92 PRO A CA 1
ATOM 702 C C . PRO A 1 92 ? 11.648 1.521 -23.380 1.00 83.44 92 PRO A C 1
ATOM 704 O O . PRO A 1 92 ? 11.688 2.511 -22.642 1.00 83.44 92 PRO A O 1
ATOM 707 N N . PRO A 1 93 ? 12.484 1.401 -24.434 1.00 85.75 93 PRO A N 1
ATOM 708 C CA . PRO A 1 93 ? 13.600 2.318 -24.689 1.00 85.75 93 PRO A CA 1
ATOM 709 C C . PRO A 1 93 ? 13.219 3.803 -24.718 1.00 85.75 93 PRO A C 1
ATOM 711 O O . PRO A 1 93 ? 14.011 4.665 -24.346 1.00 85.75 93 PRO A O 1
ATOM 714 N N . GLU A 1 94 ? 12.003 4.118 -25.158 1.00 82.69 94 GLU A N 1
ATOM 715 C CA . GLU A 1 94 ? 11.461 5.472 -25.230 1.00 82.69 94 GLU A CA 1
ATOM 716 C C . GLU A 1 94 ? 11.084 6.081 -23.872 1.00 82.69 94 GLU A C 1
ATOM 718 O O . GLU A 1 94 ? 10.870 7.293 -23.793 1.00 82.69 94 GLU A O 1
ATOM 723 N N . LEU A 1 95 ? 10.976 5.257 -22.828 1.00 79.75 95 LEU A N 1
ATOM 724 C CA . LEU A 1 95 ? 10.646 5.662 -21.46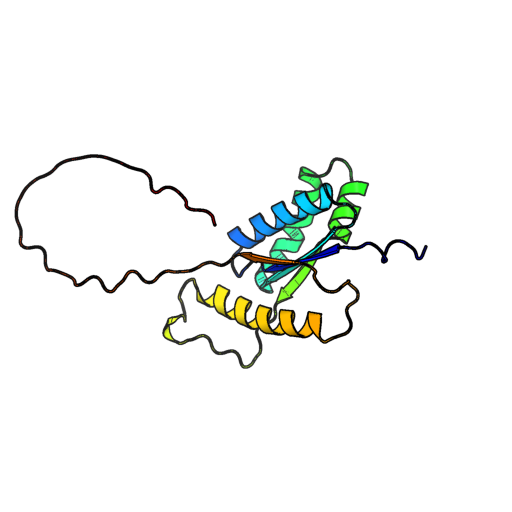1 1.00 79.75 95 LEU A CA 1
ATOM 725 C C . LEU A 1 95 ? 11.875 5.699 -20.554 1.00 79.75 95 LEU A C 1
ATOM 727 O O . LEU A 1 95 ? 11.826 6.346 -19.505 1.00 79.75 95 LEU A O 1
ATOM 731 N N . VAL A 1 96 ? 12.982 5.086 -20.974 1.0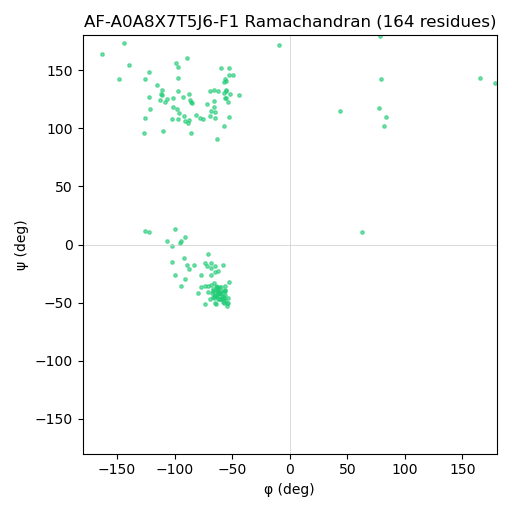0 83.62 96 VAL A N 1
ATOM 732 C CA . VAL A 1 96 ? 14.256 5.111 -20.251 1.00 83.62 96 VAL A CA 1
ATOM 733 C C . VAL A 1 96 ? 14.688 6.558 -19.992 1.00 83.62 96 VAL A C 1
ATOM 735 O O . VAL A 1 96 ? 14.678 7.404 -20.889 1.00 83.62 96 VAL A O 1
ATOM 738 N N . ASN A 1 97 ? 15.088 6.851 -18.751 1.00 78.69 97 ASN A N 1
ATOM 739 C CA . ASN A 1 97 ? 15.447 8.194 -18.262 1.00 78.69 97 ASN A CA 1
ATOM 740 C C . ASN A 1 97 ? 14.308 9.232 -18.284 1.00 78.69 97 ASN A C 1
ATOM 742 O O . ASN A 1 97 ? 14.558 10.425 -18.082 1.00 78.69 97 ASN A O 1
ATOM 746 N N . THR A 1 98 ? 13.060 8.827 -18.520 1.00 79.56 98 THR A N 1
ATOM 747 C CA . THR A 1 98 ? 11.904 9.706 -18.321 1.00 79.56 98 THR A CA 1
ATOM 748 C C . THR A 1 98 ? 11.395 9.591 -16.883 1.00 79.56 98 THR A C 1
ATOM 750 O O . THR A 1 98 ? 11.626 8.578 -16.224 1.00 79.56 98 THR A O 1
ATOM 753 N N . PRO A 1 99 ? 10.627 10.575 -16.382 1.00 72.88 99 PRO A N 1
ATOM 754 C CA . PRO A 1 99 ? 9.947 10.430 -15.097 1.00 72.88 99 PRO A CA 1
ATOM 755 C C . PRO A 1 99 ? 8.992 9.223 -15.032 1.00 72.88 99 PRO A C 1
ATOM 757 O O . PRO A 1 99 ? 8.611 8.813 -13.948 1.00 72.88 99 PRO A O 1
ATOM 760 N N . VAL A 1 100 ? 8.573 8.649 -16.162 1.00 77.44 100 VAL A N 1
ATOM 761 C CA . VAL A 1 100 ? 7.599 7.544 -16.183 1.00 77.44 100 VAL A CA 1
ATOM 762 C C . VAL A 1 100 ? 8.266 6.186 -15.930 1.00 77.44 100 VAL A C 1
ATOM 764 O O . VAL A 1 100 ? 7.595 5.251 -15.518 1.00 77.44 100 VAL A O 1
ATOM 767 N N . ASP A 1 101 ? 9.587 6.082 -16.086 1.00 76.19 101 ASP A N 1
ATOM 768 C CA . ASP A 1 101 ? 10.347 4.832 -15.935 1.00 76.19 101 ASP A CA 1
ATOM 769 C C . ASP A 1 101 ? 10.099 4.139 -14.579 1.00 76.19 101 ASP A C 1
ATOM 771 O O . ASP A 1 101 ? 9.683 2.981 -14.508 1.00 76.19 101 ASP A O 1
ATOM 775 N N . CYS A 1 102 ? 10.226 4.893 -13.480 1.00 72.50 102 CYS A N 1
ATOM 776 C CA . CYS A 1 102 ? 9.985 4.366 -12.133 1.00 72.50 102 CYS A CA 1
ATOM 777 C C . CYS A 1 102 ? 8.526 3.944 -11.898 1.00 72.50 102 CYS A C 1
ATOM 779 O O . CYS A 1 102 ? 8.250 3.122 -11.021 1.00 72.50 102 CYS A O 1
ATOM 781 N N . PHE A 1 103 ? 7.591 4.508 -12.663 1.00 76.94 103 PHE A N 1
ATOM 782 C CA . PHE A 1 103 ? 6.183 4.152 -12.613 1.00 76.94 103 PHE A CA 1
ATOM 783 C 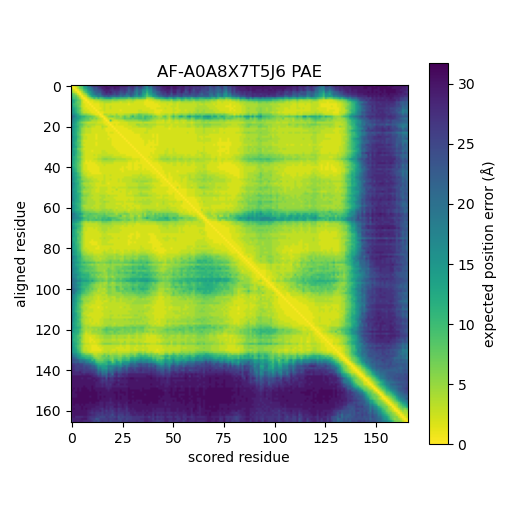C . PHE A 1 103 ? 5.906 2.861 -13.391 1.00 76.94 103 PHE A C 1
ATOM 785 O O . PHE A 1 103 ? 5.175 2.008 -12.889 1.00 76.94 103 PHE A O 1
ATOM 792 N N . GLU A 1 104 ? 6.514 2.677 -14.564 1.00 81.75 104 GLU A N 1
ATOM 793 C CA . GLU A 1 104 ? 6.341 1.466 -15.377 1.00 81.75 104 GLU A CA 1
ATOM 794 C C . GLU A 1 104 ? 6.914 0.228 -14.690 1.00 81.75 104 GLU A C 1
ATOM 796 O O . GLU A 1 104 ? 6.218 -0.779 -14.571 1.00 81.75 104 GLU A O 1
ATOM 801 N N . ALA A 1 105 ? 8.129 0.316 -14.138 1.00 81.12 105 ALA A N 1
ATOM 802 C CA . ALA A 1 105 ? 8.734 -0.800 -13.409 1.00 81.12 105 ALA A CA 1
ATOM 803 C C . ALA A 1 105 ? 7.859 -1.240 -12.218 1.00 81.12 105 ALA A C 1
ATOM 805 O O . ALA A 1 105 ? 7.573 -2.425 -12.038 1.00 81.12 105 ALA A O 1
ATOM 806 N N . ALA A 1 106 ? 7.355 -0.272 -11.443 1.00 84.19 106 ALA A N 1
ATOM 807 C CA . ALA A 1 106 ? 6.432 -0.542 -10.344 1.00 84.19 106 ALA A CA 1
ATOM 808 C C . ALA A 1 106 ? 5.081 -1.097 -10.830 1.00 84.19 106 ALA A C 1
ATOM 810 O O . ALA A 1 106 ? 4.481 -1.923 -10.146 1.00 84.19 106 ALA A O 1
ATOM 811 N N . SER A 1 107 ? 4.603 -0.676 -12.003 1.00 83.88 107 SER A N 1
ATOM 812 C CA . SER A 1 107 ? 3.353 -1.166 -12.600 1.00 83.88 107 SER A CA 1
ATOM 813 C C . SER A 1 107 ? 3.481 -2.607 -13.094 1.00 83.88 107 SER A C 1
ATOM 815 O O . SER A 1 107 ? 2.584 -3.416 -12.855 1.00 83.88 107 SER A O 1
ATOM 817 N N . ALA A 1 108 ? 4.611 -2.962 -13.710 1.00 85.31 108 ALA A N 1
ATOM 818 C CA . ALA A 1 108 ? 4.922 -4.335 -14.097 1.00 85.31 108 ALA A CA 1
ATOM 819 C C . ALA A 1 108 ? 4.988 -5.253 -12.866 1.00 85.31 108 ALA A C 1
ATOM 821 O O . ALA A 1 108 ? 4.333 -6.295 -12.829 1.00 85.31 108 ALA A O 1
ATOM 822 N N . ALA A 1 109 ? 5.690 -4.819 -11.815 1.00 88.06 109 ALA A N 1
ATOM 823 C CA . ALA A 1 109 ? 5.734 -5.520 -10.534 1.00 88.06 109 ALA A CA 1
ATOM 824 C C . ALA A 1 109 ? 4.340 -5.668 -9.897 1.00 88.06 109 ALA A C 1
ATOM 826 O O . ALA A 1 109 ? 3.983 -6.733 -9.388 1.00 88.06 109 ALA A O 1
ATOM 827 N N . PHE A 1 110 ? 3.522 -4.611 -9.951 1.00 89.69 110 PHE A N 1
ATOM 828 C CA . PHE A 1 110 ? 2.155 -4.630 -9.437 1.00 89.69 110 PHE A CA 1
ATOM 829 C C . PHE A 1 110 ? 1.280 -5.644 -10.174 1.00 89.69 110 PHE A C 1
ATOM 831 O O . PHE A 1 110 ? 0.515 -6.349 -9.524 1.00 89.69 110 PHE A O 1
ATOM 838 N N . ALA A 1 111 ? 1.395 -5.756 -11.499 1.00 88.94 111 ALA A N 1
ATOM 839 C CA . ALA A 1 111 ? 0.622 -6.724 -12.272 1.00 88.94 111 ALA A CA 1
ATOM 840 C C . ALA A 1 111 ? 0.909 -8.171 -11.832 1.00 88.94 111 ALA A C 1
ATOM 842 O O . ALA A 1 111 ? -0.026 -8.955 -11.664 1.00 88.94 111 ALA A O 1
ATOM 843 N N . VAL A 1 112 ? 2.181 -8.501 -11.577 1.00 88.62 112 VAL A N 1
ATOM 844 C CA . VAL A 1 112 ? 2.588 -9.813 -11.045 1.00 88.62 112 VAL A CA 1
ATOM 845 C C . VAL A 1 112 ? 2.014 -10.032 -9.646 1.00 88.62 112 VAL A C 1
ATOM 847 O O . VAL A 1 112 ? 1.345 -11.035 -9.402 1.00 88.62 112 VAL A O 1
ATOM 850 N N . TYR A 1 113 ? 2.200 -9.070 -8.739 1.00 89.50 113 TYR A N 1
ATOM 851 C CA . TYR A 1 113 ? 1.646 -9.144 -7.386 1.00 89.50 113 TYR A CA 1
ATOM 852 C C . TYR A 1 113 ? 0.119 -9.316 -7.393 1.00 89.50 113 TYR A C 1
ATOM 854 O O . TYR A 1 113 ? -0.419 -10.170 -6.688 1.00 89.50 113 TYR A O 1
ATOM 862 N N . TRP A 1 114 ? -0.582 -8.532 -8.215 1.00 91.12 114 TRP A N 1
ATOM 863 C CA . TRP A 1 114 ? -2.034 -8.574 -8.349 1.00 91.12 114 TRP A CA 1
ATOM 864 C C . TRP A 1 114 ? -2.526 -9.948 -8.807 1.00 91.12 114 TRP A C 1
ATOM 866 O O . TRP A 1 114 ? -3.557 -10.423 -8.332 1.00 91.12 114 TRP A O 1
ATOM 876 N N . ASP A 1 115 ? -1.786 -10.623 -9.683 1.00 90.19 115 ASP A N 1
ATOM 877 C CA . ASP A 1 115 ? -2.100 -11.990 -10.090 1.00 90.19 115 ASP A CA 1
ATOM 878 C C . ASP A 1 115 ? -1.874 -12.998 -8.946 1.00 90.19 115 ASP A C 1
ATOM 880 O O . ASP A 1 115 ? -2.765 -13.797 -8.629 1.00 90.19 115 ASP A O 1
ATOM 884 N N . CYS A 1 116 ? -0.732 -12.905 -8.254 1.00 88.12 116 CYS A N 1
ATOM 885 C CA . CYS A 1 116 ? -0.380 -13.775 -7.126 1.00 88.12 116 CYS A CA 1
ATOM 886 C C . CYS A 1 116 ? -1.417 -13.723 -5.996 1.00 88.12 116 CYS A C 1
ATOM 888 O O . CYS A 1 116 ? -1.889 -14.771 -5.552 1.00 88.12 116 CYS A O 1
ATOM 890 N N . ILE A 1 117 ? -1.861 -12.533 -5.572 1.00 89.75 117 ILE A N 1
ATOM 891 C CA . ILE A 1 117 ? -2.797 -12.407 -4.435 1.00 89.75 117 ILE A CA 1
ATOM 892 C C . ILE A 1 117 ? -4.179 -13.023 -4.682 1.00 89.75 117 ILE A C 1
ATOM 894 O O . ILE A 1 117 ? -4.924 -13.275 -3.733 1.00 89.75 117 ILE A O 1
ATOM 898 N N . HIS A 1 118 ? -4.548 -13.264 -5.942 1.00 88.31 118 HIS A N 1
ATOM 899 C CA . HIS A 1 118 ? -5.803 -13.933 -6.284 1.00 88.31 118 HIS A CA 1
ATOM 900 C C . HIS A 1 118 ? -5.647 -15.454 -6.392 1.00 88.31 118 HIS A C 1
ATOM 902 O O . HIS A 1 118 ? -6.610 -16.188 -6.124 1.00 88.31 118 HIS A O 1
ATOM 908 N N . ARG A 1 119 ? -4.458 -15.928 -6.774 1.00 89.25 119 ARG A N 1
ATOM 909 C CA . ARG A 1 119 ? -4.180 -17.341 -7.064 1.00 89.25 119 ARG A CA 1
ATOM 910 C C . ARG A 1 119 ? -3.620 -18.106 -5.873 1.00 89.25 119 ARG A C 1
ATOM 912 O O . ARG A 1 119 ? -3.956 -19.275 -5.700 1.00 89.25 119 ARG A O 1
ATOM 919 N N . GLU A 1 120 ? -2.800 -17.462 -5.059 1.00 88.75 120 GLU A N 1
ATOM 920 C CA . GLU A 1 120 ? -2.068 -18.104 -3.971 1.00 88.75 120 GLU A CA 1
ATOM 921 C C . GLU A 1 120 ? -2.791 -17.942 -2.625 1.00 88.75 120 GLU A C 1
ATOM 923 O O . GLU A 1 120 ? -3.515 -16.959 -2.437 1.00 88.75 120 GLU A O 1
ATOM 928 N N . PRO A 1 121 ? -2.617 -18.873 -1.666 1.00 86.00 121 PRO A N 1
ATOM 929 C CA . PRO A 1 121 ? -3.105 -18.692 -0.302 1.00 86.00 121 PRO A CA 1
ATOM 930 C C . PRO A 1 121 ? -2.569 -17.395 0.314 1.00 86.00 121 PRO A C 1
ATOM 932 O O . PRO A 1 121 ? -1.374 -17.128 0.246 1.00 86.00 121 PRO A O 1
ATOM 935 N N . GLN A 1 122 ? -3.451 -16.609 0.929 1.00 85.75 122 GLN A N 1
ATOM 936 C CA . GLN A 1 122 ? -3.107 -15.342 1.575 1.00 85.75 122 GLN A CA 1
ATOM 937 C C . GLN A 1 122 ? -3.510 -15.375 3.051 1.00 85.75 122 GLN A C 1
ATOM 939 O O . GLN A 1 122 ? -4.532 -15.968 3.404 1.00 85.75 122 GLN A O 1
ATOM 944 N N . ASP A 1 123 ? -2.751 -14.677 3.896 1.00 86.81 123 ASP A N 1
ATOM 945 C CA . ASP A 1 123 ? -3.118 -14.453 5.304 1.00 86.81 123 ASP A CA 1
ATOM 946 C C . ASP A 1 123 ? -4.334 -13.524 5.444 1.00 86.81 123 ASP A C 1
ATOM 948 O O . ASP A 1 123 ? -5.076 -13.571 6.429 1.00 86.81 123 ASP A O 1
ATOM 952 N N . LEU A 1 124 ? -4.536 -12.658 4.450 1.00 89.44 124 LEU A N 1
ATOM 953 C CA . LEU A 1 124 ? -5.647 -11.718 4.378 1.00 89.44 124 LEU A CA 1
ATOM 954 C C . LEU A 1 124 ? -6.761 -12.262 3.481 1.00 89.44 124 LEU A C 1
ATOM 956 O O . LEU A 1 124 ? -6.492 -13.022 2.547 1.00 89.44 124 LEU A O 1
ATOM 960 N N . PRO A 1 125 ? -8.013 -11.810 3.677 1.00 90.44 125 PRO A N 1
ATOM 961 C CA . PRO A 1 125 ? -9.060 -12.012 2.685 1.00 90.44 125 PRO A CA 1
ATOM 962 C C . PRO A 1 125 ? -8.610 -11.515 1.310 1.00 90.44 125 PRO A C 1
ATOM 964 O O . PRO A 1 125 ? -7.831 -10.564 1.206 1.00 90.44 125 PRO A O 1
ATOM 967 N N . ARG A 1 126 ? -9.140 -12.108 0.238 1.00 91.12 126 ARG A N 1
ATOM 968 C CA . ARG A 1 126 ? -8.921 -11.568 -1.111 1.00 91.12 126 ARG A CA 1
ATOM 969 C C . ARG A 1 126 ? -9.370 -10.101 -1.166 1.00 91.12 126 ARG A C 1
ATOM 971 O O . ARG A 1 126 ? -10.400 -9.782 -0.562 1.00 91.12 126 ARG A O 1
ATOM 978 N N . PRO A 1 127 ? -8.633 -9.217 -1.862 1.00 92.31 127 PRO A N 1
ATOM 979 C CA . PRO A 1 127 ? -9.045 -7.828 -1.986 1.00 92.31 127 PRO A CA 1
ATOM 980 C C . PRO A 1 127 ? -10.449 -7.729 -2.591 1.00 92.31 127 PRO A C 1
ATOM 982 O O . PRO A 1 127 ? -10.731 -8.326 -3.627 1.00 92.31 127 PRO A O 1
ATOM 985 N N . SER A 1 128 ? -11.329 -6.962 -1.954 1.00 89.81 128 SER A N 1
ATOM 986 C CA . SER A 1 128 ? -12.667 -6.662 -2.477 1.00 89.81 128 SER A CA 1
ATOM 987 C C . SER A 1 128 ? -12.700 -5.378 -3.308 1.00 89.81 128 SER A C 1
ATOM 989 O O . SER A 1 128 ? -13.706 -5.088 -3.949 1.00 89.81 128 SER A O 1
ATOM 991 N N . LEU A 1 129 ? -11.624 -4.588 -3.263 1.00 92.75 129 LEU A N 1
ATOM 992 C CA . LEU A 1 129 ? -11.461 -3.347 -4.010 1.00 92.75 129 LEU A CA 1
ATOM 993 C C . LEU A 1 129 ? -9.984 -3.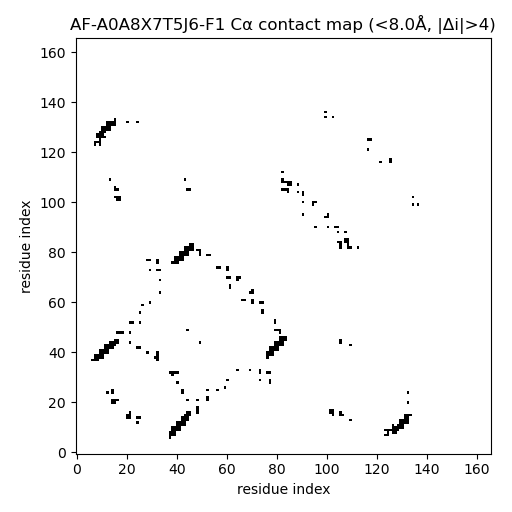131 -4.355 1.00 92.75 129 LEU A C 1
ATOM 995 O O . LEU A 1 129 ? -9.104 -3.396 -3.530 1.00 92.75 129 LEU A O 1
ATOM 999 N N . LEU A 1 130 ? -9.754 -2.598 -5.554 1.00 91.69 130 LEU A N 1
ATOM 1000 C CA . LEU A 1 130 ? -8.475 -2.072 -6.006 1.00 91.69 130 LEU A CA 1
ATOM 1001 C C . LEU A 1 130 ? -8.576 -0.554 -6.174 1.00 91.69 130 LEU A C 1
ATOM 1003 O O . LEU A 1 130 ? -9.474 -0.068 -6.860 1.00 91.69 130 LEU A O 1
ATOM 1007 N N . ILE A 1 131 ? -7.636 0.175 -5.583 1.00 90.19 131 ILE A N 1
ATOM 1008 C CA . ILE A 1 131 ? -7.402 1.595 -5.849 1.00 90.19 131 ILE A CA 1
ATOM 1009 C C . ILE A 1 131 ? -6.057 1.711 -6.569 1.00 90.19 131 ILE A C 1
ATOM 1011 O O . ILE A 1 131 ? -5.058 1.168 -6.098 1.00 90.19 131 ILE A O 1
ATOM 1015 N N . VAL A 1 132 ? -6.029 2.404 -7.707 1.00 85.88 132 VAL A N 1
ATOM 1016 C CA . VAL A 1 132 ? -4.810 2.625 -8.497 1.00 85.88 132 VAL A CA 1
ATOM 1017 C C . VAL A 1 132 ? -4.593 4.123 -8.629 1.00 85.88 132 VAL A C 1
ATOM 1019 O O . VAL A 1 132 ? -5.417 4.813 -9.224 1.00 85.88 132 VAL A O 1
ATOM 1022 N N . ASP A 1 133 ? -3.490 4.620 -8.080 1.00 77.81 133 ASP A N 1
ATOM 1023 C CA . ASP A 1 133 ? -3.032 5.984 -8.333 1.00 77.81 133 ASP A CA 1
ATOM 1024 C C . ASP A 1 133 ? -2.081 5.970 -9.539 1.00 77.81 133 ASP A C 1
ATOM 1026 O O . ASP A 1 133 ? -0.968 5.443 -9.471 1.00 77.81 133 ASP A O 1
ATOM 1030 N N . VAL A 1 134 ? -2.568 6.472 -10.676 1.00 67.50 134 VAL A N 1
ATOM 1031 C CA . VAL A 1 134 ? -1.907 6.382 -11.986 1.00 67.50 134 VAL A CA 1
ATOM 1032 C C . VAL A 1 134 ? -1.470 7.767 -12.450 1.00 67.50 134 VAL A C 1
ATOM 1034 O O . VAL A 1 134 ? -2.298 8.664 -12.617 1.00 67.50 134 VAL A O 1
ATOM 1037 N N . LEU A 1 135 ? -0.180 7.927 -12.757 1.00 66.25 135 LEU A N 1
ATOM 1038 C CA . LEU A 1 135 ? 0.306 9.088 -13.501 1.00 66.25 135 LEU A CA 1
ATOM 1039 C C . LEU A 1 135 ? 0.204 8.789 -15.000 1.00 66.25 135 LEU A C 1
ATOM 1041 O O . LEU A 1 135 ? 0.999 8.027 -15.541 1.00 66.25 135 LEU A O 1
ATOM 1045 N N . THR A 1 136 ? -0.749 9.411 -15.692 1.00 55.03 136 THR A N 1
ATOM 1046 C CA . THR A 1 136 ? -0.830 9.319 -17.157 1.00 55.03 136 THR A CA 1
ATOM 1047 C C . THR A 1 136 ? -0.142 10.524 -17.791 1.00 55.03 136 THR A C 1
ATOM 1049 O O . THR A 1 136 ? -0.595 11.662 -17.674 1.00 55.03 136 THR A O 1
ATOM 1052 N N . VAL A 1 137 ? 0.974 10.299 -18.489 1.00 55.47 137 VAL A N 1
ATOM 1053 C CA . VAL A 1 137 ? 1.577 11.342 -19.327 1.00 55.47 137 VAL A CA 1
ATOM 1054 C C . VAL A 1 137 ? 0.902 11.286 -20.691 1.00 55.47 137 VAL A C 1
ATOM 1056 O O . VAL A 1 137 ? 1.272 10.497 -21.559 1.00 55.47 137 VAL A O 1
ATOM 1059 N N . THR A 1 138 ? -0.111 12.122 -20.908 1.00 51.12 138 THR A N 1
ATOM 1060 C CA . THR A 1 138 ? -0.651 12.309 -22.257 1.00 51.12 138 THR A CA 1
ATOM 1061 C C . THR A 1 138 ? 0.434 12.942 -23.125 1.00 51.12 138 THR A C 1
ATOM 1063 O O . THR A 1 138 ? 0.807 14.096 -22.896 1.00 51.12 138 THR A O 1
ATOM 1066 N N . ARG A 1 139 ? 0.937 12.219 -24.138 1.00 49.31 139 ARG A N 1
ATOM 1067 C CA . ARG A 1 139 ? 1.698 12.854 -25.224 1.00 49.31 139 ARG A CA 1
ATOM 1068 C C . ARG A 1 139 ? 0.825 13.984 -25.784 1.00 49.31 139 ARG A C 1
ATOM 1070 O O . ARG A 1 139 ? -0.289 13.691 -26.227 1.00 49.31 139 ARG A O 1
ATOM 1077 N N . PRO A 1 140 ? 1.279 15.250 -25.807 1.00 52.72 140 PRO A N 1
ATOM 1078 C CA . PRO A 1 140 ? 0.609 16.223 -26.649 1.00 52.72 140 PRO A CA 1
ATOM 1079 C C . PRO A 1 140 ? 0.643 15.683 -28.090 1.00 52.72 140 PRO A C 1
ATOM 1081 O O . PRO A 1 140 ? 1.658 15.099 -28.493 1.00 52.72 140 PRO A O 1
ATOM 1084 N N . PRO A 1 141 ? -0.444 15.822 -28.873 1.00 50.00 141 PRO A N 1
ATOM 1085 C CA . PRO A 1 141 ? -0.403 15.469 -30.286 1.00 50.00 141 PRO A CA 1
ATOM 1086 C C . PRO A 1 141 ? 0.781 16.198 -30.934 1.00 50.00 141 PRO A C 1
ATOM 1088 O O . PRO A 1 141 ? 1.085 17.318 -30.509 1.00 50.00 141 PRO A O 1
ATOM 1091 N N . PRO A 1 142 ? 1.464 15.600 -31.930 1.00 47.41 142 PRO A N 1
ATOM 1092 C CA . PRO A 1 142 ? 2.615 16.226 -32.562 1.00 47.41 142 PRO A CA 1
ATOM 1093 C C . PRO A 1 142 ? 2.215 17.626 -33.020 1.00 47.41 142 PRO A C 1
ATOM 1095 O O . PRO A 1 142 ? 1.407 17.794 -33.939 1.00 47.41 142 PRO A O 1
ATOM 1098 N N . THR A 1 143 ? 2.745 18.644 -32.345 1.00 48.06 143 THR A N 1
ATOM 1099 C CA . THR A 1 143 ? 2.552 20.022 -32.756 1.00 48.06 143 THR A CA 1
ATOM 1100 C C . THR A 1 143 ? 3.241 20.137 -34.103 1.00 48.06 143 THR A C 1
ATOM 1102 O O . THR A 1 143 ? 4.465 20.076 -34.210 1.00 48.06 143 THR A O 1
ATOM 1105 N N . ARG A 1 144 ? 2.451 20.258 -35.178 1.00 45.50 144 ARG A N 1
ATOM 1106 C CA . ARG A 1 144 ? 2.981 20.742 -36.451 1.00 45.50 144 ARG A CA 1
ATOM 1107 C C . ARG A 1 144 ? 3.586 22.101 -36.145 1.00 45.50 144 ARG A C 1
ATOM 1109 O O . ARG A 1 144 ? 2.856 23.074 -35.969 1.00 45.50 144 ARG A O 1
ATOM 1116 N N . TYR A 1 145 ? 4.906 22.143 -36.027 1.00 40.66 145 TYR A N 1
ATOM 1117 C CA . TYR A 1 145 ? 5.660 23.360 -35.802 1.00 40.66 145 TYR A CA 1
ATOM 1118 C C . TYR A 1 145 ? 5.449 24.252 -37.030 1.00 40.66 145 TYR A C 1
ATOM 1120 O O . TYR A 1 145 ? 6.139 24.138 -38.043 1.00 40.66 145 TYR A O 1
ATOM 1128 N N . ARG A 1 146 ? 4.422 25.104 -36.997 1.00 46.72 146 ARG A N 1
ATOM 1129 C CA . ARG A 1 146 ? 4.251 26.155 -37.994 1.00 46.72 146 ARG A CA 1
ATOM 1130 C C . ARG A 1 146 ? 5.226 27.249 -37.583 1.00 46.72 146 ARG A C 1
ATOM 1132 O O . ARG A 1 146 ? 5.038 27.876 -36.545 1.00 46.72 146 ARG A O 1
ATOM 1139 N N . LYS A 1 147 ? 6.302 27.424 -38.362 1.00 37.44 147 LYS A N 1
ATOM 1140 C CA . LYS A 1 147 ? 7.228 28.557 -38.210 1.00 37.44 147 LYS A CA 1
ATOM 1141 C C . LYS A 1 147 ? 6.403 29.840 -38.020 1.00 37.44 147 LYS A C 1
ATOM 1143 O O . LYS A 1 147 ? 5.518 30.080 -38.846 1.00 37.44 147 LYS A O 1
ATOM 1148 N N . PRO A 1 148 ? 6.664 30.656 -36.987 1.00 39.50 148 PRO A N 1
ATOM 1149 C CA . PRO A 1 148 ? 5.975 31.922 -36.846 1.00 39.50 148 PRO A CA 1
ATOM 1150 C C . PRO A 1 148 ? 6.452 32.851 -37.962 1.00 39.50 148 PRO A C 1
ATOM 1152 O O . PRO A 1 148 ? 7.602 33.286 -37.978 1.00 39.50 148 PRO A O 1
ATOM 1155 N N . THR A 1 149 ? 5.575 33.145 -38.919 1.00 42.31 149 THR A N 1
ATOM 1156 C CA . THR A 1 149 ? 5.697 34.357 -39.728 1.00 42.31 149 THR A CA 1
ATOM 1157 C C . THR A 1 149 ? 5.494 35.542 -38.798 1.00 42.31 149 THR A C 1
ATOM 1159 O O . THR A 1 149 ? 4.453 35.663 -38.154 1.00 42.31 149 THR A O 1
ATOM 1162 N N . ALA A 1 150 ? 6.524 36.377 -38.693 1.00 45.78 150 ALA A N 1
ATOM 1163 C CA . ALA A 1 150 ? 6.513 37.592 -37.902 1.00 45.78 150 ALA A CA 1
ATOM 1164 C C . ALA A 1 150 ? 5.352 38.501 -38.321 1.00 45.78 150 ALA A C 1
ATOM 1166 O O . ALA A 1 150 ? 5.249 38.833 -39.499 1.00 45.78 150 ALA A O 1
ATOM 1167 N N . THR A 1 151 ? 4.506 38.908 -37.369 1.00 40.72 151 THR A N 1
ATOM 1168 C CA . THR A 1 151 ? 4.058 40.302 -37.170 1.00 40.72 151 THR A CA 1
ATOM 1169 C C . THR A 1 151 ? 3.046 40.434 -36.017 1.00 40.72 151 THR A C 1
ATOM 1171 O O . THR A 1 151 ? 2.113 39.652 -35.895 1.00 40.72 151 THR A O 1
ATOM 1174 N N . SER A 1 152 ? 3.239 41.509 -35.241 1.00 34.81 152 SER A N 1
ATOM 1175 C CA . SER A 1 152 ? 2.234 42.323 -34.527 1.00 34.81 152 SER A CA 1
ATOM 1176 C C . SER A 1 152 ? 1.664 41.897 -33.154 1.00 34.81 152 SER A C 1
ATOM 1178 O O . SER A 1 152 ? 0.734 41.111 -33.046 1.00 34.81 152 SER A O 1
ATOM 1180 N N . SER A 1 153 ? 2.201 42.561 -32.118 1.00 37.84 153 SER A N 1
ATOM 1181 C CA . SER A 1 153 ? 1.526 43.272 -31.001 1.00 37.84 153 SER A CA 1
ATOM 1182 C C . SER A 1 153 ? 0.305 42.667 -30.260 1.00 37.84 153 SER A C 1
ATOM 1184 O O . SER A 1 153 ? -0.787 42.614 -30.811 1.00 37.84 153 SER A O 1
ATOM 1186 N N . ALA A 1 154 ? 0.548 42.375 -28.967 1.00 35.16 154 ALA A N 1
ATOM 1187 C CA . ALA A 1 154 ? -0.258 42.289 -27.713 1.00 35.16 154 ALA A CA 1
ATOM 1188 C C . ALA A 1 154 ? -1.746 42.783 -27.673 1.00 35.16 154 ALA A C 1
ATOM 1190 O O . ALA A 1 154 ? -2.129 43.509 -28.584 1.00 35.16 154 ALA A O 1
ATOM 1191 N N . PRO A 1 155 ? -2.568 42.567 -26.592 1.00 47.41 155 PRO A N 1
ATOM 1192 C CA . PRO A 1 155 ? -2.242 42.053 -25.240 1.00 47.41 155 PRO A CA 1
ATOM 1193 C C . PRO A 1 155 ? -3.291 41.132 -24.511 1.00 47.41 155 PRO A C 1
ATOM 1195 O O . PRO A 1 155 ? -4.451 41.038 -24.885 1.00 47.41 155 PRO A O 1
ATOM 1198 N N . ALA A 1 156 ? -2.859 40.597 -23.351 1.00 34.31 156 ALA A N 1
ATOM 1199 C CA . ALA A 1 156 ? -3.582 40.398 -22.070 1.00 34.31 156 ALA A CA 1
ATOM 1200 C C . ALA A 1 156 ? -4.581 39.230 -21.786 1.00 34.31 156 ALA A C 1
ATOM 1202 O O . ALA A 1 156 ? -5.488 38.933 -22.548 1.00 34.31 156 ALA A O 1
ATOM 1203 N N . ARG A 1 157 ? -4.471 38.769 -20.517 1.00 33.19 157 ARG A N 1
ATOM 1204 C CA . ARG A 1 157 ? -5.450 38.136 -19.588 1.00 33.19 157 ARG A CA 1
ATOM 1205 C C . ARG A 1 157 ? -5.739 36.624 -19.670 1.00 33.19 157 ARG A C 1
ATOM 1207 O O . ARG A 1 157 ? -6.501 36.167 -20.501 1.00 33.19 157 ARG A O 1
ATOM 1214 N N . GLY A 1 158 ? -5.262 35.931 -18.627 1.00 35.03 158 GLY A N 1
ATOM 1215 C CA . GLY A 1 158 ? -6.103 35.268 -17.616 1.00 35.03 158 GLY A CA 1
ATOM 1216 C C . GLY A 1 158 ? -6.762 33.934 -17.973 1.00 35.03 158 GLY A C 1
ATOM 1217 O O . GLY A 1 158 ? -7.665 33.895 -18.793 1.00 35.03 158 GLY A O 1
ATOM 1218 N N . SER A 1 159 ? -6.401 32.868 -17.251 1.00 33.00 159 SER A N 1
ATOM 1219 C CA . SER A 1 159 ? -7.310 32.015 -16.451 1.00 33.00 159 SER A CA 1
ATOM 1220 C C . SER A 1 159 ? -6.634 30.690 -16.062 1.00 33.00 159 SER A C 1
ATOM 1222 O O . SER A 1 159 ? -5.824 30.142 -16.804 1.00 33.00 159 SER A O 1
ATOM 1224 N N . ASN A 1 160 ? -6.942 30.237 -14.843 1.00 37.50 160 ASN A N 1
ATOM 1225 C CA . ASN A 1 160 ? -6.537 28.971 -14.222 1.00 37.50 160 ASN A CA 1
ATOM 1226 C C . ASN A 1 160 ? -6.781 27.745 -15.117 1.00 37.50 160 ASN A C 1
ATOM 1228 O O . ASN A 1 160 ? -7.855 27.659 -15.715 1.00 37.50 160 ASN A O 1
ATOM 1232 N N . PRO A 1 161 ? -5.923 26.712 -15.070 1.00 38.62 161 PRO A N 1
ATOM 1233 C CA . PRO A 1 161 ? -6.354 25.367 -15.401 1.00 38.62 161 PRO A CA 1
ATOM 1234 C C . PRO A 1 161 ? -7.054 24.735 -14.189 1.00 38.62 161 PRO A C 1
ATOM 1236 O O . PRO A 1 161 ? -6.450 24.449 -13.156 1.00 38.62 161 PRO A O 1
ATOM 1239 N N . THR A 1 162 ? -8.362 24.546 -14.339 1.00 31.45 162 THR A N 1
ATOM 1240 C CA . THR A 1 162 ? -9.207 23.687 -13.511 1.00 31.45 162 THR A CA 1
ATOM 1241 C C . THR A 1 162 ? -8.664 22.257 -13.515 1.00 31.45 162 THR A C 1
ATOM 1243 O O . THR A 1 162 ? -8.478 21.656 -14.572 1.00 31.45 162 THR A O 1
ATOM 1246 N N . LEU A 1 163 ? -8.435 21.726 -12.315 1.00 27.52 163 LEU A N 1
ATOM 1247 C CA . LEU A 1 163 ? -8.139 20.326 -12.032 1.00 27.52 163 LEU A CA 1
ATOM 1248 C C . LEU A 1 163 ? -9.403 19.492 -12.314 1.00 27.52 163 LEU A C 1
ATOM 1250 O O . LEU A 1 163 ? -10.417 19.675 -11.641 1.00 27.52 163 LEU A O 1
ATOM 1254 N N . ALA A 1 164 ? -9.362 18.609 -13.310 1.00 27.81 164 ALA A N 1
ATOM 1255 C CA . ALA A 1 164 ? -10.385 17.584 -13.502 1.00 27.81 164 ALA A CA 1
ATOM 1256 C C . ALA A 1 164 ? -9.937 16.319 -12.759 1.00 27.81 164 ALA A C 1
ATOM 1258 O O . ALA A 1 164 ? -8.947 15.696 -13.136 1.00 27.81 164 ALA A O 1
ATOM 1259 N N . ILE A 1 165 ? -10.643 15.996 -11.678 1.00 28.88 165 ILE A N 1
ATOM 1260 C CA . ILE A 1 165 ? -10.537 14.729 -10.951 1.00 28.88 165 ILE A CA 1
ATOM 1261 C C . ILE A 1 165 ? -11.604 13.801 -11.547 1.00 28.88 165 ILE A C 1
ATOM 1263 O O . ILE A 1 165 ? -12.766 14.206 -11.629 1.00 28.88 165 ILE A O 1
ATOM 1267 N N . PHE A 1 166 ? -11.201 12.602 -11.972 1.00 34.53 166 PHE A N 1
ATOM 1268 C CA . PHE A 1 166 ? -12.090 11.450 -12.143 1.00 34.53 166 PHE A CA 1
ATOM 1269 C C . PHE A 1 166 ? -11.917 10.525 -10.942 1.00 34.53 166 PHE A C 1
ATOM 1271 O O . PHE A 1 166 ? -10.757 10.391 -10.490 1.00 34.53 166 PHE A O 1
#

Mean predicted aligned error: 11.64 Å

Radius of gyration: 21.22 Å; Cα contacts (8 Å, |Δi|>4): 191; chains: 1; bounding box: 31×62×61 Å

Secondary structure (DSSP, 8-state):
---SGGG-EEEEEE--SSHHHHHHHHHHHHHHHHH-TTEEEEEEEEHHHHHHHHHHHHHHHHHH-SSHHHHHHHHHTEEEEEEPPPTT----TTTTTSTTHHHHHHHHHHHHHHHHHHHS--SSPPPSEEEE------PPP-------------------------

pLDDT: mean 77.41, std 20.37, range [27.52, 96.25]

Sequence (166 aa):
MAAKVNNLVHISFFAGGFWSHAKSALHYSITLCRHSPNLVISLSLSEEIAGKAKAAIDRMLEEETPNAKAAMDVRARLNLVPLITPDDYECPPELVNTPVDCFEAASAAFAVYWDCIHREPQDLPRPSLLIVDVLTVTRPPPTRYRKPTATSSAPARGSNPTLAIF

Organism: NCBI:txid117179

Nearest PDB structures (foldseek):
  4g09-assembly1_A-2  TM=6.891E-01  e=5.923E-02  Brucella suis 1330
  6an0-assembly1_A-2  TM=6.644E-01  e=8.108E-02  Elizabethkingia anophelis NUHP1
  8k5u-assembly1_A  TM=5.306E-01  e=1.723E-01  Ramlibacter sp.
  8k5u-assembly2_B  TM=5.853E-01  e=3.661E-01  Ramlibacter sp.
  3tml-assembly1_B  TM=3.359E-01  e=4.809E+00  Burkholderia cenocepacia J2315

Solvent-accessible surface area (backbone atoms only — not comparable to full-atom values): 10187 Å² total; per-residue (Å²): 143,85,76,75,72,85,66,53,46,27,34,36,31,40,24,36,48,44,67,77,49,33,52,52,47,47,54,51,49,54,54,49,30,71,78,31,89,46,42,31,38,38,40,34,23,24,49,79,50,39,62,58,48,58,64,49,49,60,56,48,34,66,75,71,38,98,44,71,68,56,28,53,55,40,52,76,30,53,41,78,38,60,34,65,58,58,95,84,69,74,76,58,79,91,37,59,95,41,90,58,36,54,38,50,48,36,49,57,14,43,54,53,50,60,52,46,60,74,74,47,94,61,98,59,63,65,63,80,43,81,46,76,59,76,88,78,82,76,76,73,74,84,72,79,81,70,78,80,76,88,80,83,82,88,85,89,83,90,82,83,85,81,85,84,83,130